Protein AF-A0A139LVE2-F1 (afdb_monomer)

pLDDT: mean 80.38, std 15.92, range [42.72, 96.19]

Radius of gyration: 16.01 Å; Cα cont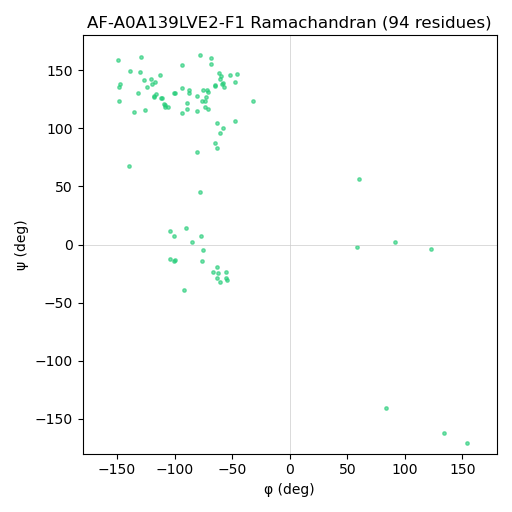acts (8 Å, |Δi|>4): 138; chains: 1; bounding box: 37×33×47 Å

Foldseek 3Di:
DDPDPPAAKWKAAPVGDIDGADPVQWDDDDPVDTDGDDDPPDDWFKIKIKHKAQQDPVNPDGHPDIDIDIDIDTDDDDPPPPDDDDDPPPVPPPDD

Nearest PDB structures (foldseek):
  4fmr-assembly2_C  TM=9.409E-01  e=3.080E-06  Phocaeicola vulgatus ATCC 8482
  4fmr-assembly1_A  TM=9.392E-01  e=5.144E-06  Phocaeicola vulgatus ATCC 8482
  5abd-assembly3_X  TM=3.771E-01  e=4.225E+00  Homo sapiens
  8s0a-assembly1_3  TM=2.263E-01  e=1.431E+00  Homo sapiens

Secondary structure (DSSP, 8-state):
---STT-EEEEEETT--EEEPPGGGEEEEETTEEEEPPPTTPPSEEEEEEEEEEE-TTSS-EEEEEEEEEEEEEESSPPTT----S----------

Mean predicted aligned error: 10.53 Å

InterPro domains:
  IPR027824 Domain of unknown function DUF4469 with IG-like fold [PF14734] (2-68)
  IPR027824 Domain of unknown function DUF4469 with IG-like fold [cd12843] (1-75)

Sequence (96 aa):
MGTDPSVGITLKSSSGKETKVAEDLWVTNDPSKLTFIIPADLADGTYELKVTTQFGSNSKTMLKVPRSVMKTIYIGKAPDGGGLGPDGGLEEDPLG

Solvent-accessible surface area (backbone atoms only — not comparable to full-atom values): 6248 Å² total; per-residue (Å²): 131,59,87,56,87,76,44,46,43,33,40,26,38,81,89,65,54,73,43,73,57,59,73,88,39,52,77,40,86,49,100,90,45,76,40,66,59,81,67,84,91,59,73,68,42,55,29,40,40,34,44,25,40,20,74,33,99,78,77,79,47,74,44,95,63,73,47,73,50,77,46,82,47,62,41,72,80,67,62,95,82,69,71,78,78,81,79,85,70,74,75,72,80,88,69,132

Structure (mmCIF, N/CA/C/O backbone):
data_AF-A0A139LVE2-F1
#
_entry.id   AF-A0A139LVE2-F1
#
loop_
_atom_site.group_PDB
_atom_site.id
_atom_site.type_symbol
_atom_site.label_atom_id
_atom_site.label_alt_id
_atom_site.label_comp_id
_atom_site.label_asym_id
_atom_site.label_entity_id
_atom_site.label_seq_id
_atom_site.pdbx_PDB_ins_code
_atom_site.Cartn_x
_atom_site.Cartn_y
_atom_site.Cartn_z
_atom_site.occupancy
_atom_site.B_iso_or_equiv
_atom_site.auth_seq_id
_atom_site.auth_comp_id
_atom_site.auth_asym_id
_atom_site.auth_atom_id
_atom_site.pdbx_PDB_model_num
ATOM 1 N N . MET A 1 1 ? 10.294 -8.145 -12.000 1.00 59.91 1 MET A N 1
ATOM 2 C CA . MET A 1 1 ? 9.950 -7.629 -10.657 1.00 59.91 1 MET A CA 1
ATOM 3 C C . MET A 1 1 ? 11.223 -7.374 -9.862 1.00 59.91 1 MET A C 1
ATOM 5 O O . MET A 1 1 ? 12.256 -7.929 -10.220 1.00 59.91 1 MET A O 1
ATOM 9 N N . GLY A 1 2 ? 11.137 -6.522 -8.834 1.00 64.38 2 GLY A N 1
ATOM 10 C CA . GLY A 1 2 ? 12.123 -6.381 -7.750 1.00 64.38 2 GLY A CA 1
ATOM 11 C C . GLY A 1 2 ? 12.592 -7.718 -7.171 1.00 64.38 2 GLY A C 1
ATOM 12 O O . GLY A 1 2 ? 11.773 -8.624 -7.101 1.00 64.38 2 GLY A O 1
ATOM 13 N N . THR A 1 3 ? 13.842 -7.850 -6.722 1.00 77.00 3 THR A N 1
ATOM 14 C CA . THR A 1 3 ? 14.271 -8.990 -5.881 1.00 77.00 3 THR A CA 1
ATOM 15 C C . THR A 1 3 ? 14.334 -8.615 -4.403 1.00 77.00 3 THR A C 1
ATOM 17 O O . THR A 1 3 ? 14.443 -9.495 -3.555 1.00 77.00 3 THR A O 1
ATOM 20 N N . ASP A 1 4 ? 14.292 -7.319 -4.078 1.00 84.06 4 ASP A N 1
ATOM 21 C CA . ASP A 1 4 ? 14.261 -6.852 -2.696 1.00 84.06 4 ASP A CA 1
ATOM 22 C C . ASP A 1 4 ? 12.898 -7.169 -2.049 1.00 84.06 4 ASP A C 1
ATOM 24 O O . ASP A 1 4 ? 11.857 -6.848 -2.633 1.00 84.06 4 ASP A O 1
ATOM 28 N N . PRO A 1 5 ? 12.868 -7.762 -0.841 1.00 82.94 5 PRO A N 1
ATOM 29 C CA . PRO A 1 5 ? 11.627 -8.172 -0.177 1.00 82.94 5 PRO A CA 1
ATOM 30 C C . PRO A 1 5 ? 10.696 -6.997 0.166 1.00 82.94 5 PRO A C 1
ATOM 32 O O . PRO A 1 5 ? 9.491 -7.192 0.368 1.00 82.94 5 PRO A O 1
ATOM 35 N N . SER A 1 6 ? 11.229 -5.774 0.208 1.00 86.38 6 SER A N 1
ATOM 36 C CA . SER A 1 6 ? 10.472 -4.547 0.463 1.00 86.38 6 SER A CA 1
ATOM 37 C C . SER A 1 6 ? 9.671 -4.090 -0.755 1.00 86.38 6 SER A C 1
ATOM 39 O O . SER A 1 6 ? 8.797 -3.238 -0.605 1.00 86.38 6 SER A O 1
ATOM 41 N N . VAL A 1 7 ? 9.947 -4.629 -1.951 1.00 89.75 7 VAL A N 1
ATOM 42 C CA . VAL A 1 7 ? 9.199 -4.309 -3.173 1.00 89.75 7 VAL A CA 1
ATOM 43 C C . VAL A 1 7 ? 7.755 -4.785 -3.049 1.00 89.75 7 VAL A C 1
ATOM 45 O O . VAL A 1 7 ? 7.467 -5.882 -2.557 1.00 89.75 7 VAL A O 1
ATOM 48 N N . GLY A 1 8 ? 6.845 -3.921 -3.491 1.00 92.25 8 GLY A N 1
ATOM 49 C CA . GLY A 1 8 ? 5.410 -4.154 -3.496 1.00 92.25 8 GLY A CA 1
ATOM 50 C C . GLY A 1 8 ? 4.614 -2.973 -2.960 1.00 92.25 8 GLY A C 1
ATOM 51 O O . GLY A 1 8 ? 5.099 -1.843 -2.893 1.00 92.25 8 GLY A O 1
ATOM 52 N N . ILE A 1 9 ? 3.367 -3.261 -2.601 1.00 94.12 9 ILE A N 1
ATOM 53 C CA . ILE A 1 9 ? 2.389 -2.280 -2.141 1.00 94.12 9 ILE A CA 1
ATOM 54 C C . ILE A 1 9 ? 2.113 -2.535 -0.658 1.00 94.12 9 ILE A C 1
ATOM 56 O O . ILE A 1 9 ? 1.761 -3.649 -0.268 1.00 94.12 9 ILE A O 1
ATOM 60 N N . THR A 1 10 ? 2.259 -1.505 0.169 1.00 95.69 10 THR A N 1
ATOM 61 C CA . THR A 1 10 ? 1.977 -1.555 1.606 1.00 95.69 10 THR A CA 1
ATOM 62 C C . THR A 1 10 ? 0.961 -0.482 1.967 1.00 95.69 10 THR A C 1
ATOM 64 O O . THR A 1 10 ? 1.085 0.665 1.551 1.00 95.69 10 THR A O 1
ATOM 67 N N . LEU A 1 11 ? -0.024 -0.850 2.777 1.00 95.12 11 LEU A N 1
ATOM 68 C CA . LEU A 1 11 ? -0.996 0.048 3.382 1.00 95.12 11 LEU A CA 1
ATOM 69 C C . LEU A 1 11 ? -0.694 0.144 4.872 1.00 95.12 11 LEU A C 1
ATOM 71 O O . LEU A 1 11 ? -0.700 -0.869 5.570 1.00 95.12 11 LEU A O 1
ATOM 75 N N . LYS A 1 12 ? -0.419 1.346 5.367 1.00 95.75 12 LYS A N 1
ATOM 76 C CA . LYS A 1 12 ? -0.171 1.595 6.787 1.00 95.75 12 LYS A CA 1
ATOM 77 C C . LYS A 1 12 ? -1.345 2.352 7.388 1.00 95.75 12 LYS A C 1
ATOM 79 O O . LYS A 1 12 ? -1.647 3.451 6.938 1.00 95.75 12 LYS A O 1
ATOM 84 N N . SER A 1 13 ? -2.008 1.783 8.390 1.00 93.25 13 SER A N 1
ATOM 85 C CA . SER A 1 13 ? -3.087 2.477 9.101 1.00 93.25 13 SER A CA 1
ATOM 86 C C . SER A 1 13 ? -2.543 3.653 9.915 1.00 93.25 13 SER A C 1
ATOM 88 O O . SER A 1 13 ? -1.370 3.675 10.295 1.00 93.25 13 SER A O 1
ATOM 90 N N . SER A 1 14 ? -3.411 4.598 10.275 1.00 88.00 14 SER A N 1
ATOM 91 C CA . SER A 1 14 ? -3.079 5.676 11.223 1.00 88.00 14 SER A CA 1
ATOM 92 C C . SER A 1 14 ? -2.567 5.164 12.579 1.00 88.00 14 SER A C 1
ATOM 94 O O . SER A 1 14 ? -1.747 5.820 13.215 1.00 88.00 14 SER A O 1
ATOM 96 N N . SER A 1 15 ? -2.989 3.966 12.998 1.00 88.81 15 SER A N 1
ATOM 97 C CA . SER A 1 15 ? -2.487 3.275 14.196 1.00 88.81 15 SER A CA 1
ATOM 98 C C . SER A 1 15 ? -1.098 2.644 14.025 1.00 88.81 15 SER A C 1
ATOM 100 O O . SE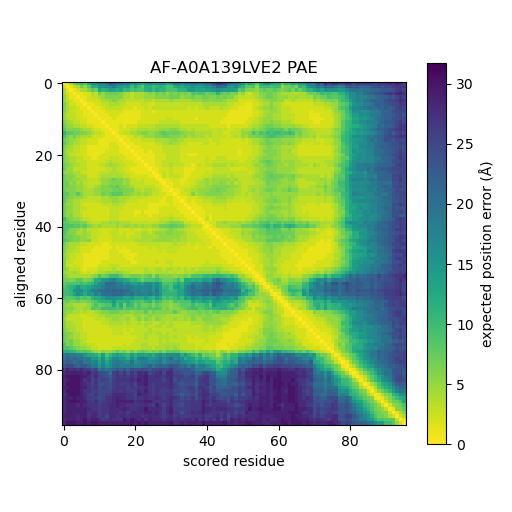R A 1 15 ? -0.544 2.114 14.984 1.00 88.81 15 SER A O 1
ATOM 102 N N . GLY A 1 16 ? -0.523 2.691 12.820 1.00 89.69 16 GLY A N 1
ATOM 103 C CA . GLY A 1 16 ? 0.812 2.186 12.507 1.00 89.69 16 GLY A CA 1
ATOM 104 C C . GLY A 1 16 ? 0.867 0.733 12.032 1.00 89.69 16 GLY A C 1
ATOM 105 O O . GLY A 1 16 ? 1.961 0.248 11.752 1.00 89.69 16 GLY A O 1
ATOM 106 N N . LYS A 1 17 ? -0.274 0.041 11.896 1.00 92.75 17 LYS A N 1
ATOM 107 C CA . LYS A 1 17 ? -0.330 -1.331 11.370 1.00 92.75 17 LYS A CA 1
ATOM 108 C C . LYS A 1 17 ? -0.024 -1.316 9.874 1.00 92.75 17 LYS A C 1
ATOM 110 O O . LYS A 1 17 ? -0.794 -0.764 9.092 1.00 92.75 17 LYS A O 1
ATOM 115 N N . GLU A 1 18 ? 1.068 -1.958 9.473 1.00 94.38 18 GLU A N 1
ATOM 116 C CA . GLU A 1 18 ? 1.399 -2.177 8.064 1.00 94.38 18 GLU A CA 1
ATOM 117 C C . GLU A 1 18 ? 0.751 -3.467 7.545 1.00 94.38 18 GLU A C 1
ATOM 119 O O . GLU A 1 18 ? 0.825 -4.522 8.171 1.00 94.38 18 GLU A O 1
ATOM 124 N N . THR A 1 19 ? 0.123 -3.380 6.377 1.00 94.69 19 THR A N 1
ATOM 125 C CA . THR A 1 19 ? -0.483 -4.500 5.656 1.00 94.69 19 THR A CA 1
ATOM 126 C C . THR A 1 19 ? 0.090 -4.523 4.246 1.00 94.69 19 THR A C 1
ATOM 128 O O . THR A 1 19 ? -0.097 -3.577 3.481 1.00 94.69 19 THR A O 1
ATOM 131 N N . LYS A 1 20 ? 0.820 -5.584 3.892 1.00 94.31 20 LYS A N 1
ATOM 132 C CA . LYS A 1 20 ? 1.318 -5.775 2.524 1.00 94.31 20 LYS A CA 1
ATOM 133 C C . LYS A 1 20 ? 0.188 -6.336 1.662 1.00 94.31 20 LYS A C 1
ATOM 135 O O . LYS A 1 20 ? -0.427 -7.331 2.034 1.00 94.31 20 LYS A O 1
ATOM 140 N N . VAL A 1 21 ? -0.088 -5.699 0.528 1.00 93.88 21 VAL A N 1
ATOM 141 C CA . VAL A 1 21 ? -1.074 -6.191 -0.439 1.00 93.88 21 VAL A CA 1
ATOM 142 C C . VAL A 1 21 ? -0.468 -7.392 -1.159 1.00 93.88 21 VAL A C 1
ATOM 144 O O . VAL A 1 21 ? 0.613 -7.276 -1.743 1.00 93.88 21 VAL A O 1
ATOM 147 N N . ALA A 1 22 ? -1.151 -8.536 -1.100 1.00 92.69 22 ALA A N 1
ATOM 148 C CA . ALA A 1 22 ? -0.725 -9.756 -1.777 1.00 92.69 22 ALA A CA 1
ATOM 149 C C . ALA A 1 22 ? -0.627 -9.543 -3.297 1.00 92.69 22 ALA A C 1
ATOM 151 O O . ALA A 1 22 ? -1.431 -8.813 -3.871 1.00 92.69 22 ALA A O 1
ATOM 152 N N . GLU A 1 23 ? 0.345 -10.189 -3.944 1.00 89.44 23 GLU A N 1
ATOM 153 C CA . GLU A 1 23 ? 0.597 -10.028 -5.387 1.00 89.44 23 GLU A CA 1
ATOM 154 C C . GLU A 1 23 ? -0.583 -10.492 -6.256 1.00 89.44 23 GLU A C 1
ATOM 156 O O . GLU A 1 23 ? -0.814 -9.920 -7.314 1.00 89.44 23 GLU A O 1
ATOM 161 N N . ASP A 1 24 ? -1.379 -11.456 -5.782 1.00 92.75 24 ASP A N 1
ATOM 162 C CA . ASP A 1 24 ? -2.615 -11.911 -6.444 1.00 92.75 24 ASP A CA 1
ATOM 163 C C . ASP A 1 24 ? -3.681 -10.803 -6.557 1.00 92.75 24 ASP A C 1
ATOM 165 O O . ASP A 1 24 ? -4.500 -10.793 -7.470 1.00 92.75 24 ASP A O 1
ATOM 169 N N . LEU A 1 25 ? -3.628 -9.803 -5.672 1.00 92.81 25 LEU A N 1
ATOM 170 C CA . LEU A 1 25 ? -4.532 -8.654 -5.697 1.00 92.81 25 LEU A CA 1
ATOM 171 C C . LEU A 1 25 ? -4.048 -7.541 -6.639 1.00 92.81 25 LEU A C 1
ATOM 173 O O . LEU A 1 25 ? -4.675 -6.482 -6.700 1.00 92.81 25 LEU A O 1
ATOM 177 N N . TRP A 1 26 ? -2.928 -7.719 -7.345 1.00 91.81 26 TRP A N 1
ATOM 178 C CA . TRP A 1 26 ? -2.410 -6.729 -8.288 1.00 91.81 26 TRP A CA 1
ATOM 179 C C . TRP A 1 26 ? -3.009 -6.986 -9.670 1.00 91.81 26 TRP A C 1
ATOM 181 O O . TRP A 1 26 ? -2.765 -8.012 -10.294 1.00 91.81 26 TRP A O 1
ATOM 191 N N . VAL A 1 27 ? -3.782 -6.026 -10.169 1.00 91.94 27 VAL A N 1
ATOM 192 C CA . VAL A 1 27 ? -4.511 -6.146 -11.440 1.00 91.94 27 VAL A CA 1
ATOM 193 C C . VAL A 1 27 ? -3.686 -5.600 -12.605 1.00 91.94 27 VAL A C 1
ATOM 195 O O . VAL A 1 27 ? -3.695 -6.147 -13.704 1.00 91.94 27 VAL A O 1
ATOM 198 N N . THR A 1 28 ? -2.973 -4.494 -12.396 1.00 88.94 28 THR A N 1
ATOM 199 C CA . THR A 1 28 ? -2.174 -3.835 -13.440 1.00 88.94 28 THR A CA 1
ATOM 200 C C . THR A 1 28 ? -0.955 -3.183 -12.808 1.00 88.94 28 THR A C 1
ATOM 202 O O . THR A 1 28 ? -1.096 -2.539 -11.771 1.00 88.94 28 THR A O 1
ATOM 205 N N . ASN A 1 29 ? 0.225 -3.340 -13.413 1.00 85.25 29 ASN A N 1
ATOM 206 C CA . ASN A 1 29 ? 1.492 -2.779 -12.932 1.00 85.25 29 ASN A CA 1
ATOM 207 C C . ASN A 1 29 ? 2.324 -2.244 -14.107 1.00 85.25 29 ASN A C 1
ATOM 209 O O . ASN A 1 29 ? 3.367 -2.796 -14.463 1.00 85.25 29 ASN A O 1
ATOM 213 N N . ASP A 1 30 ? 1.820 -1.180 -14.720 1.00 84.25 30 ASP A N 1
ATOM 214 C CA . ASP A 1 30 ? 2.505 -0.421 -15.757 1.00 84.25 30 ASP A CA 1
ATOM 215 C C . ASP A 1 30 ? 3.261 0.767 -15.140 1.00 84.25 30 ASP A C 1
ATOM 217 O O . ASP A 1 30 ? 2.845 1.299 -14.107 1.00 84.25 30 ASP A O 1
ATOM 221 N N . PRO A 1 31 ? 4.332 1.270 -15.783 1.00 80.81 31 PRO A N 1
ATOM 222 C CA . PRO A 1 31 ? 5.091 2.419 -15.280 1.00 80.81 31 PRO A CA 1
ATOM 223 C C . PRO A 1 31 ? 4.239 3.666 -14.999 1.00 80.81 31 PRO A C 1
ATOM 225 O O . PRO A 1 31 ? 4.574 4.452 -14.116 1.00 80.81 31 PRO A O 1
ATOM 228 N N . SER A 1 32 ? 3.151 3.851 -15.752 1.00 83.75 32 SER A N 1
ATOM 229 C CA . SER A 1 32 ? 2.219 4.977 -15.623 1.00 83.75 32 SER A CA 1
ATOM 230 C C . SER A 1 32 ? 0.947 4.647 -14.841 1.00 83.75 32 SER A C 1
ATOM 232 O O . SER A 1 32 ? 0.216 5.566 -14.473 1.00 83.75 32 SER A O 1
ATOM 234 N N . LYS A 1 33 ? 0.648 3.365 -14.593 1.00 84.50 33 LYS A N 1
ATOM 235 C CA . LYS A 1 33 ? -0.626 2.939 -14.007 1.00 84.50 33 LYS A CA 1
ATOM 236 C C . LYS A 1 33 ? -0.465 1.690 -13.150 1.00 84.50 33 LYS A C 1
ATOM 238 O O . LYS A 1 33 ? -0.087 0.626 -13.627 1.00 84.50 33 LYS A O 1
ATOM 243 N N . LEU A 1 34 ? -0.870 1.81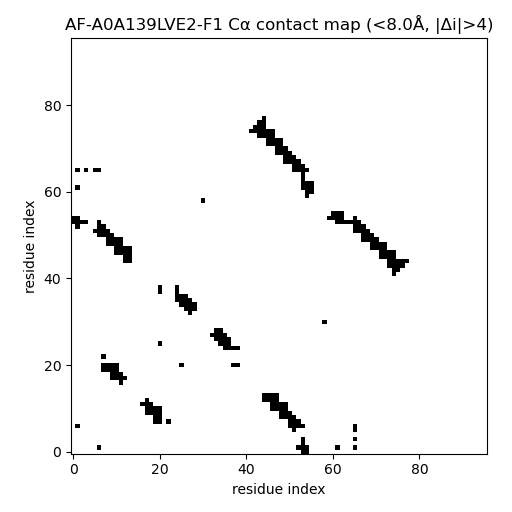3 -11.891 1.00 88.31 34 LEU A N 1
ATOM 244 C CA . LEU A 1 34 ? -0.965 0.710 -10.942 1.00 88.31 34 LEU A CA 1
ATOM 245 C C . LEU A 1 34 ? -2.431 0.528 -10.543 1.00 88.31 34 LEU A C 1
ATOM 247 O O . LEU A 1 34 ? -3.105 1.492 -10.182 1.00 88.31 34 LEU A O 1
ATOM 251 N N . THR A 1 35 ? -2.944 -0.695 -10.612 1.00 92.19 35 THR A N 1
ATOM 252 C CA . THR A 1 35 ? -4.298 -1.046 -10.164 1.00 92.19 35 THR A CA 1
ATOM 253 C C . THR A 1 35 ? -4.215 -2.289 -9.294 1.00 92.19 35 THR A C 1
ATOM 255 O O . THR A 1 35 ? -3.579 -3.270 -9.673 1.00 92.19 35 THR A O 1
ATOM 258 N N . PHE A 1 36 ? -4.833 -2.243 -8.118 1.00 93.81 36 PHE A N 1
ATOM 259 C CA . PHE A 1 36 ? -4.821 -3.329 -7.145 1.00 93.81 36 PHE A CA 1
ATOM 260 C C . PHE A 1 36 ? -6.122 -3.340 -6.342 1.00 93.81 36 PHE A C 1
ATOM 262 O O . PHE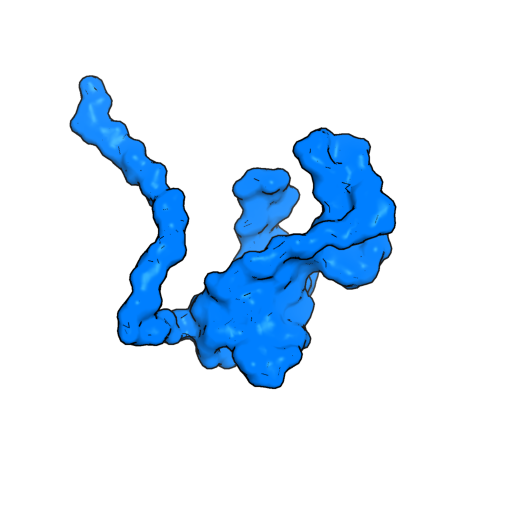 A 1 36 ? -6.826 -2.332 -6.266 1.00 93.81 36 PHE A O 1
ATOM 269 N N . ILE A 1 37 ? -6.429 -4.488 -5.749 1.00 92.62 37 ILE A N 1
ATOM 270 C CA . ILE A 1 37 ? -7.605 -4.703 -4.910 1.00 92.62 37 ILE A CA 1
ATOM 271 C C . ILE A 1 37 ? -7.215 -4.460 -3.450 1.00 92.62 37 ILE A C 1
ATOM 273 O O . ILE A 1 37 ? -6.173 -4.920 -2.978 1.00 92.62 37 ILE A O 1
ATOM 277 N N . ILE A 1 38 ? -8.060 -3.727 -2.726 1.00 91.88 38 ILE A N 1
ATOM 278 C CA . ILE A 1 38 ? -7.891 -3.494 -1.291 1.00 91.88 38 ILE A CA 1
ATOM 279 C C . ILE A 1 38 ? -8.235 -4.787 -0.527 1.00 91.88 38 ILE A C 1
ATOM 281 O O . ILE A 1 38 ? -9.326 -5.322 -0.733 1.00 91.88 38 ILE A O 1
ATOM 285 N N . PRO A 1 39 ? -7.348 -5.298 0.351 1.00 90.81 39 PRO A N 1
ATOM 286 C CA . PRO A 1 39 ? -7.652 -6.457 1.189 1.00 90.81 39 PRO A CA 1
ATOM 287 C C . PRO A 1 39 ? -8.900 -6.233 2.056 1.00 90.81 39 PRO A C 1
ATOM 289 O O . PRO A 1 39 ? -9.032 -5.183 2.684 1.00 90.81 39 PRO A O 1
ATOM 292 N N . ALA A 1 40 ? -9.782 -7.232 2.126 1.00 86.94 40 ALA A N 1
ATOM 293 C CA . ALA A 1 40 ? -11.066 -7.127 2.827 1.00 86.94 40 ALA A CA 1
ATOM 294 C C . ALA A 1 40 ? -10.934 -6.980 4.356 1.00 86.94 40 ALA A C 1
ATOM 296 O O . ALA A 1 40 ? -11.816 -6.419 4.996 1.00 86.94 40 ALA A O 1
ATOM 297 N N . ASP A 1 41 ? -9.823 -7.435 4.944 1.00 87.31 41 ASP A N 1
ATOM 298 C CA . ASP A 1 41 ? -9.549 -7.350 6.387 1.00 87.31 41 ASP A CA 1
ATOM 299 C C . ASP A 1 41 ? -9.106 -5.951 6.865 1.00 87.31 41 ASP A C 1
ATOM 301 O O . ASP A 1 41 ? -8.671 -5.778 8.012 1.00 87.31 41 ASP A O 1
ATOM 305 N N . LEU A 1 42 ? -9.154 -4.943 5.990 1.00 89.38 42 LEU A N 1
ATOM 306 C CA . LEU A 1 42 ? -8.854 -3.561 6.344 1.00 89.38 42 LEU A CA 1
ATOM 307 C C . LEU A 1 42 ? -10.119 -2.845 6.807 1.00 89.38 42 LEU A C 1
ATOM 309 O O . LEU A 1 42 ? -11.092 -2.730 6.071 1.00 89.38 42 LEU A O 1
ATOM 313 N N . ALA A 1 43 ? -10.072 -2.330 8.033 1.00 90.69 43 ALA A N 1
ATOM 314 C CA . ALA A 1 43 ? -11.128 -1.485 8.569 1.00 90.69 43 ALA A CA 1
ATOM 315 C C . ALA A 1 43 ? -11.172 -0.132 7.847 1.00 90.69 43 ALA A C 1
ATOM 317 O O . ALA A 1 43 ? -10.142 0.357 7.368 1.00 90.69 43 ALA A O 1
ATOM 318 N N . ASP A 1 44 ? -12.339 0.503 7.854 1.00 90.19 44 ASP A N 1
ATOM 319 C CA . ASP A 1 44 ? -12.500 1.865 7.355 1.00 90.19 44 ASP A CA 1
ATOM 320 C C . ASP A 1 44 ? -11.578 2.840 8.106 1.00 90.19 44 ASP A C 1
ATOM 322 O O . ASP A 1 44 ? -11.405 2.758 9.326 1.00 90.19 44 ASP A O 1
ATOM 326 N N . GLY A 1 45 ? -10.973 3.778 7.380 1.00 90.12 45 GLY A N 1
ATOM 327 C CA . GLY A 1 45 ? -10.109 4.797 7.960 1.00 90.12 45 GLY A CA 1
ATOM 328 C C . GLY A 1 45 ? -9.060 5.356 7.008 1.00 90.12 45 GLY A C 1
ATOM 329 O O . GLY A 1 45 ? -9.056 5.103 5.803 1.00 90.12 45 GLY A O 1
ATOM 330 N N . THR A 1 46 ? -8.152 6.144 7.579 1.00 92.75 46 THR A N 1
ATOM 331 C CA . THR A 1 46 ? -7.034 6.769 6.868 1.00 92.75 46 THR A CA 1
ATOM 332 C C . THR A 1 46 ? -5.830 5.838 6.830 1.00 92.75 46 THR A C 1
ATOM 334 O O . THR A 1 46 ? -5.382 5.344 7.871 1.00 92.75 46 THR A O 1
ATOM 337 N N . TYR A 1 47 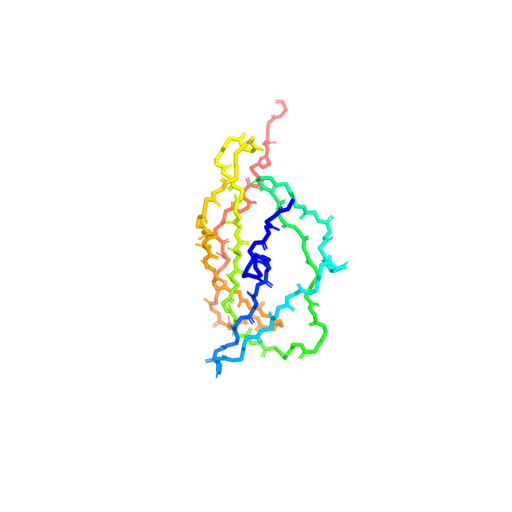? -5.269 5.665 5.637 1.00 94.44 47 TYR A N 1
ATOM 338 C CA . TYR A 1 47 ? -4.089 4.848 5.396 1.00 94.44 47 TYR A CA 1
ATOM 339 C C . TYR A 1 47 ? -3.043 5.616 4.595 1.00 94.44 47 TYR A C 1
ATOM 341 O O . TYR A 1 47 ? -3.360 6.427 3.731 1.00 94.44 47 TYR A O 1
ATOM 349 N N . GLU A 1 48 ? -1.778 5.315 4.846 1.00 96.19 48 GLU A N 1
ATOM 350 C CA . GLU A 1 48 ? -0.673 5.684 3.974 1.00 96.19 48 GLU A CA 1
ATOM 351 C C . GLU A 1 48 ? -0.393 4.518 3.021 1.00 96.19 48 GLU A C 1
ATOM 353 O O . GLU A 1 48 ? 0.014 3.429 3.432 1.00 96.19 48 GLU A O 1
ATOM 358 N N . LEU A 1 49 ? -0.644 4.744 1.735 1.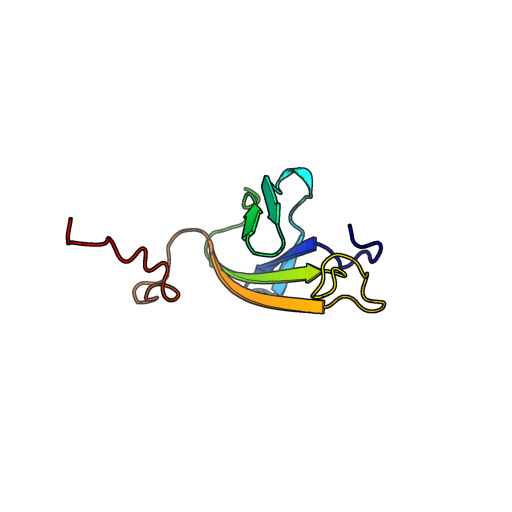00 95.00 49 LEU A N 1
ATOM 359 C CA . LEU A 1 49 ? -0.257 3.861 0.647 1.00 95.00 49 LEU A CA 1
ATOM 360 C C . LEU A 1 49 ? 1.214 4.100 0.318 1.00 95.00 49 LEU A C 1
ATOM 362 O O . LEU A 1 49 ? 1.575 5.165 -0.177 1.00 95.00 49 LEU A O 1
ATOM 366 N N . LYS A 1 50 ? 2.047 3.089 0.545 1.00 95.06 50 LYS A N 1
ATOM 367 C CA . LYS A 1 50 ? 3.461 3.059 0.179 1.00 95.06 50 LYS A CA 1
ATOM 368 C C . LYS A 1 50 ? 3.662 2.087 -0.978 1.00 95.06 50 LYS A C 1
ATOM 370 O O . LYS A 1 50 ? 3.409 0.892 -0.838 1.00 95.06 50 LYS A O 1
ATOM 375 N N . VAL A 1 51 ? 4.139 2.592 -2.109 1.00 92.81 51 VAL A N 1
ATOM 376 C CA . VAL A 1 51 ? 4.533 1.775 -3.263 1.00 92.81 51 VAL A CA 1
ATOM 377 C C . VAL A 1 51 ? 6.049 1.748 -3.331 1.00 92.81 51 VAL A C 1
ATOM 379 O O . VAL A 1 51 ? 6.674 2.792 -3.510 1.00 92.81 51 VAL A O 1
ATOM 382 N N . THR A 1 52 ? 6.630 0.559 -3.207 1.00 91.81 52 THR A N 1
ATOM 383 C CA . THR A 1 52 ? 8.075 0.334 -3.243 1.00 91.81 52 THR A CA 1
ATOM 384 C C . THR A 1 52 ? 8.452 -0.412 -4.516 1.00 91.81 52 THR A C 1
ATOM 386 O O . THR A 1 52 ? 7.942 -1.501 -4.773 1.00 91.81 52 THR A O 1
ATOM 389 N N . THR A 1 53 ? 9.385 0.124 -5.301 1.00 89.44 53 THR A N 1
ATOM 390 C CA . THR A 1 53 ? 9.841 -0.498 -6.550 1.00 89.44 53 THR A CA 1
ATOM 391 C C . THR A 1 53 ? 11.354 -0.405 -6.726 1.00 89.44 53 THR A C 1
ATOM 393 O O . THR A 1 53 ? 12.000 0.549 -6.293 1.00 89.44 53 THR A O 1
ATOM 396 N N . GLN A 1 54 ? 11.931 -1.404 -7.394 1.00 87.81 54 GLN A N 1
ATOM 397 C CA . GLN A 1 54 ? 13.299 -1.351 -7.923 1.00 87.81 54 GLN A CA 1
ATOM 398 C C . GLN A 1 54 ? 13.318 -1.041 -9.421 1.00 87.81 54 GLN A C 1
ATOM 400 O O . GLN A 1 54 ? 14.365 -1.125 -10.052 1.00 87.81 54 GLN A O 1
ATOM 405 N N . PHE A 1 55 ? 12.182 -0.711 -10.025 1.00 82.25 55 PHE A N 1
ATOM 406 C CA . PHE A 1 55 ? 12.135 -0.388 -11.441 1.00 82.25 55 PHE A CA 1
ATOM 407 C C . PHE A 1 55 ? 12.691 1.020 -11.683 1.00 82.25 55 PHE A C 1
ATOM 409 O O . PHE A 1 55 ? 12.253 1.990 -11.065 1.00 82.25 55 PHE A O 1
ATOM 416 N N . GLY A 1 56 ? 13.712 1.127 -12.533 1.00 73.00 56 GLY A N 1
ATOM 417 C CA . GLY A 1 56 ? 14.322 2.402 -12.896 1.00 73.00 56 GLY A CA 1
ATOM 418 C C . GLY A 1 56 ? 13.491 3.180 -13.919 1.00 73.00 56 GLY A C 1
ATOM 419 O O . GLY A 1 56 ? 12.664 2.615 -14.629 1.00 73.00 56 GLY A O 1
ATOM 420 N N . SER A 1 57 ? 13.770 4.481 -14.050 1.00 69.00 57 SER A N 1
ATOM 421 C CA . SER A 1 57 ? 13.012 5.430 -14.886 1.00 69.00 57 SER A CA 1
ATOM 422 C C . SER A 1 57 ? 12.870 5.043 -16.367 1.00 69.00 57 SER A C 1
ATOM 424 O O . SER A 1 57 ? 11.926 5.478 -17.010 1.00 69.00 57 SER A O 1
ATOM 426 N N . ASN A 1 58 ? 13.767 4.212 -16.908 1.00 67.44 58 ASN A N 1
ATOM 427 C CA . ASN A 1 58 ? 13.727 3.765 -18.308 1.00 67.44 58 ASN A CA 1
ATOM 428 C C . ASN A 1 58 ? 13.222 2.328 -18.481 1.00 67.44 58 ASN A C 1
ATOM 430 O O . ASN A 1 58 ? 13.399 1.753 -19.553 1.00 67.44 58 ASN A O 1
ATOM 434 N N . SER A 1 59 ? 12.662 1.711 -17.436 1.00 64.38 59 SER A N 1
ATOM 435 C CA . SER A 1 59 ? 12.087 0.355 -17.459 1.00 64.38 59 SER A CA 1
ATOM 436 C C . SER A 1 59 ? 13.036 -0.792 -17.866 1.00 64.38 59 SER A C 1
ATOM 438 O O . SER A 1 59 ? 12.659 -1.959 -17.857 1.00 64.38 59 SER A O 1
ATOM 440 N N . LYS A 1 60 ? 14.291 -0.477 -18.210 1.00 67.81 60 LYS A N 1
ATOM 441 C CA . LYS A 1 60 ? 15.334 -1.415 -18.656 1.00 67.81 60 LYS A CA 1
ATOM 442 C C . LYS A 1 60 ? 16.381 -1.709 -17.589 1.00 67.81 60 LYS A C 1
ATOM 444 O O . LYS A 1 60 ? 17.192 -2.611 -17.766 1.00 67.81 60 LYS A O 1
ATOM 449 N N . THR A 1 61 ? 16.403 -0.934 -16.507 1.00 75.06 61 THR A N 1
ATOM 450 C CA . THR A 1 61 ? 17.394 -1.067 -15.440 1.00 75.06 61 THR A CA 1
ATOM 451 C C . THR A 1 61 ? 16.717 -1.202 -14.090 1.00 75.06 61 THR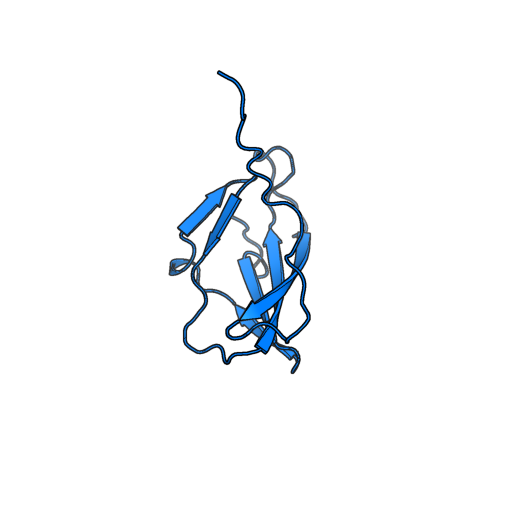 A C 1
ATOM 453 O O . THR A 1 61 ? 15.700 -0.571 -13.804 1.00 75.06 61 THR A O 1
ATOM 456 N N . MET A 1 62 ? 17.308 -2.050 -13.259 1.00 79.00 62 MET A N 1
ATOM 457 C CA . MET A 1 62 ? 16.864 -2.303 -11.902 1.00 79.00 62 MET A CA 1
ATOM 458 C C . MET A 1 62 ? 17.727 -1.496 -10.933 1.00 79.00 62 MET A C 1
ATOM 460 O O . MET A 1 62 ? 18.956 -1.500 -11.023 1.00 79.00 62 MET A O 1
ATOM 464 N N . LEU A 1 63 ? 17.090 -0.771 -10.024 1.00 81.19 63 LEU A N 1
ATOM 465 C CA . LEU A 1 63 ? 17.757 0.011 -8.997 1.00 81.19 63 LEU A CA 1
ATOM 466 C C . LEU A 1 63 ? 18.366 -0.928 -7.951 1.00 81.19 63 LEU A C 1
ATOM 468 O O . LEU A 1 63 ? 17.691 -1.816 -7.432 1.00 81.19 63 LEU A O 1
ATOM 472 N N . LYS A 1 64 ? 19.634 -0.684 -7.593 1.00 81.56 64 LYS A N 1
ATOM 473 C CA . LYS A 1 64 ? 20.321 -1.410 -6.507 1.00 81.56 64 LYS A CA 1
ATOM 474 C C . LYS A 1 64 ? 19.627 -1.229 -5.157 1.00 81.56 64 LYS A C 1
ATOM 476 O O . LYS A 1 64 ? 19.645 -2.138 -4.341 1.00 81.56 64 LYS A O 1
ATOM 481 N N . VAL A 1 65 ? 19.020 -0.062 -4.943 1.00 84.75 65 VAL A N 1
ATOM 482 C CA . VAL A 1 65 ? 18.258 0.273 -3.738 1.00 84.75 65 VAL A CA 1
ATOM 483 C C . VAL A 1 65 ? 16.811 0.551 -4.152 1.00 84.75 65 VAL A C 1
ATOM 485 O O . VAL A 1 65 ? 16.609 1.359 -5.068 1.00 84.75 65 VAL A O 1
ATOM 488 N N . PRO A 1 66 ? 15.811 -0.101 -3.532 1.00 89.00 66 PRO A N 1
ATOM 489 C CA . PRO A 1 66 ? 14.407 0.176 -3.812 1.00 89.00 66 PRO A CA 1
ATOM 490 C C . PRO A 1 66 ? 14.042 1.624 -3.470 1.00 89.00 66 PRO A C 1
ATOM 492 O O . PRO A 1 66 ? 14.562 2.215 -2.525 1.00 89.00 66 PRO A O 1
ATOM 495 N N . ARG A 1 67 ? 13.113 2.197 -4.234 1.00 89.81 67 ARG A N 1
ATOM 496 C CA . ARG A 1 67 ? 12.542 3.524 -3.982 1.00 89.81 67 ARG A CA 1
ATOM 497 C C . ARG A 1 67 ? 11.080 3.398 -3.603 1.00 89.81 67 ARG A C 1
ATOM 499 O O . ARG A 1 67 ? 10.393 2.522 -4.119 1.00 89.81 67 ARG A O 1
ATOM 506 N N . SER A 1 68 ? 10.629 4.284 -2.720 1.00 91.38 68 SER A N 1
ATOM 507 C CA . SER A 1 68 ? 9.251 4.315 -2.231 1.00 91.38 68 SER A CA 1
ATOM 508 C C . SER A 1 68 ? 8.586 5.650 -2.536 1.00 91.38 68 SER A C 1
ATOM 510 O O . SER A 1 68 ? 9.222 6.696 -2.415 1.00 91.38 68 SER A O 1
ATOM 512 N N . VAL A 1 69 ? 7.303 5.607 -2.877 1.00 91.62 69 VAL A N 1
ATOM 513 C CA . VAL A 1 69 ? 6.411 6.772 -2.914 1.00 91.62 69 VAL A CA 1
ATOM 514 C C . VAL A 1 69 ? 5.267 6.519 -1.941 1.00 91.62 69 VAL A C 1
ATOM 516 O O . VAL A 1 69 ? 4.758 5.402 -1.869 1.00 91.62 69 VAL A O 1
ATOM 519 N N . MET A 1 70 ? 4.890 7.549 -1.185 1.00 93.00 70 MET A N 1
ATOM 520 C CA . MET A 1 70 ? 3.841 7.495 -0.168 1.00 93.00 70 MET A CA 1
ATOM 521 C C . MET A 1 70 ? 2.698 8.432 -0.552 1.00 93.00 70 MET A C 1
ATOM 523 O O . MET A 1 70 ? 2.940 9.536 -1.044 1.00 93.00 70 MET A O 1
ATOM 527 N N . LYS A 1 71 ? 1.455 8.003 -0.330 1.00 92.62 71 LYS A N 1
ATOM 528 C CA . LYS A 1 71 ? 0.263 8.830 -0.531 1.00 92.62 71 LYS A CA 1
ATOM 529 C C . LYS A 1 71 ? -0.822 8.458 0.469 1.00 92.62 71 LYS A C 1
ATOM 531 O O . LYS A 1 71 ? -1.066 7.283 0.711 1.00 92.62 71 LYS A O 1
ATOM 536 N N . THR A 1 72 ? -1.499 9.452 1.024 1.00 92.75 72 THR A N 1
ATOM 537 C CA . THR A 1 72 ? -2.637 9.212 1.914 1.00 92.75 72 THR A CA 1
ATOM 538 C C . THR A 1 72 ? -3.863 8.801 1.106 1.00 92.75 72 THR A C 1
ATOM 540 O O . THR A 1 72 ? -4.198 9.448 0.113 1.00 92.75 72 THR A O 1
ATOM 543 N N . ILE A 1 73 ? -4.534 7.741 1.545 1.00 91.62 73 ILE A N 1
ATOM 544 C CA . ILE A 1 73 ? -5.810 7.269 1.012 1.00 91.62 73 ILE A CA 1
ATOM 545 C C . ILE A 1 73 ? -6.808 7.056 2.156 1.00 91.62 73 ILE A C 1
ATOM 547 O O . ILE A 1 73 ? -6.420 6.899 3.316 1.00 91.62 73 ILE A O 1
ATOM 551 N N . TYR A 1 74 ? -8.092 7.010 1.817 1.00 90.69 74 TYR A N 1
ATOM 552 C CA . TYR A 1 74 ? -9.168 6.679 2.747 1.00 90.69 74 TYR A CA 1
ATOM 553 C C . TYR A 1 74 ? -9.857 5.407 2.263 1.00 90.69 74 TYR A C 1
ATOM 555 O O . TYR A 1 74 ? -10.236 5.315 1.096 1.00 90.69 74 TYR A O 1
ATOM 563 N N . ILE A 1 75 ? -9.983 4.426 3.150 1.00 89.50 75 ILE A N 1
ATOM 564 C CA . ILE A 1 75 ? -10.755 3.204 2.922 1.00 89.50 75 ILE A CA 1
ATOM 565 C C . ILE A 1 75 ? -12.091 3.393 3.646 1.00 89.50 75 ILE A C 1
ATOM 567 O O . ILE A 1 75 ? -12.102 3.820 4.799 1.00 89.50 75 ILE A O 1
ATOM 571 N N . GLY A 1 76 ? -13.210 3.137 2.968 1.00 84.62 76 GLY A N 1
ATOM 572 C CA . GLY A 1 76 ? -14.547 3.390 3.511 1.00 84.62 76 GLY A CA 1
ATOM 573 C C . GLY A 1 76 ? -15.006 4.839 3.342 1.00 84.62 76 GLY A C 1
ATOM 574 O O . GLY A 1 76 ? -14.782 5.459 2.299 1.00 84.62 76 GLY A O 1
ATOM 575 N N . LYS A 1 77 ? -15.684 5.392 4.357 1.00 72.75 77 LYS A N 1
ATOM 576 C CA . LYS A 1 77 ? -16.206 6.766 4.303 1.00 72.75 77 LYS A CA 1
ATOM 577 C C . LYS A 1 77 ? -15.069 7.787 4.440 1.00 72.75 77 LYS A C 1
ATOM 579 O O . LYS A 1 77 ? -14.403 7.857 5.471 1.00 72.75 77 LYS A O 1
ATOM 584 N N . ALA A 1 78 ? -14.888 8.611 3.408 1.00 61.22 78 ALA A N 1
ATOM 585 C CA . ALA A 1 78 ? -14.013 9.777 3.474 1.00 61.22 78 ALA A CA 1
ATOM 586 C C . ALA A 1 78 ? -14.503 10.752 4.568 1.00 61.22 78 ALA A C 1
ATOM 588 O O . ALA A 1 78 ? -15.718 10.903 4.736 1.00 61.22 78 ALA A O 1
ATOM 589 N N . PRO A 1 79 ? -13.599 11.414 5.315 1.00 58.16 79 PRO A N 1
ATOM 590 C CA . PRO A 1 79 ? -13.998 12.414 6.300 1.00 58.16 79 PRO A CA 1
ATOM 591 C C . PRO A 1 79 ? -14.791 13.536 5.618 1.00 58.16 79 PRO A C 1
ATOM 593 O O . PRO A 1 79 ? -14.424 13.984 4.529 1.00 58.16 79 PRO A O 1
ATOM 596 N N . ASP A 1 80 ? -15.871 13.987 6.261 1.00 58.03 80 ASP A N 1
ATOM 597 C CA . ASP A 1 80 ? -16.681 15.120 5.809 1.00 58.03 80 ASP A CA 1
ATOM 598 C C . ASP A 1 80 ? -15.770 16.367 5.695 1.00 58.03 80 ASP A C 1
ATOM 600 O O . ASP A 1 80 ? -15.388 16.969 6.697 1.00 58.03 80 ASP A O 1
ATOM 604 N N . GLY A 1 81 ? -15.337 16.695 4.469 1.00 56.34 81 GLY A N 1
ATOM 605 C CA . GLY A 1 81 ? -14.407 17.797 4.166 1.00 56.34 81 GLY A CA 1
ATOM 606 C C . GLY A 1 81 ? -13.118 17.419 3.416 1.00 56.34 81 GLY A C 1
ATOM 607 O O . GLY A 1 81 ? -12.350 18.307 3.049 1.00 56.34 81 GLY A O 1
ATOM 608 N N . GLY A 1 82 ? -12.864 16.134 3.150 1.00 45.31 82 GLY A N 1
ATOM 609 C CA . GLY A 1 82 ? -11.707 15.672 2.375 1.00 45.31 82 GLY A CA 1
ATOM 610 C C . GLY A 1 82 ? -11.920 15.809 0.868 1.00 45.31 82 GLY A C 1
ATOM 611 O O . GLY A 1 82 ? -12.262 14.832 0.207 1.00 45.31 82 GLY A O 1
ATOM 612 N N . GLY A 1 83 ? -11.743 17.025 0.346 1.00 43.78 83 GLY A N 1
ATOM 613 C CA . GLY A 1 83 ? -11.785 17.327 -1.083 1.00 43.78 83 GLY A CA 1
ATOM 614 C C . GLY A 1 83 ? -10.947 16.355 -1.916 1.00 43.78 83 GLY A C 1
ATOM 615 O O . GLY A 1 83 ? -9.860 15.936 -1.516 1.00 43.78 83 GLY A O 1
ATOM 616 N N . LEU A 1 84 ? -11.517 16.004 -3.067 1.00 53.00 84 LEU A N 1
ATOM 617 C CA . LEU A 1 84 ? -10.956 15.193 -4.139 1.00 53.00 84 LEU A CA 1
ATOM 618 C C . LEU A 1 84 ? -9.435 15.379 -4.257 1.00 53.00 84 LEU A C 1
ATOM 620 O O . LEU A 1 84 ? -8.941 16.492 -4.442 1.00 53.00 84 LEU A O 1
ATOM 624 N N . GLY A 1 85 ? -8.694 14.270 -4.172 1.00 44.47 85 GLY A N 1
ATOM 625 C CA . GLY A 1 85 ? -7.319 14.237 -4.663 1.00 44.47 85 GLY A CA 1
ATOM 626 C C . GLY A 1 85 ? -7.283 14.744 -6.113 1.00 44.47 85 GLY A C 1
ATOM 627 O O . GLY A 1 85 ? -8.249 14.539 -6.848 1.00 44.47 85 GLY A O 1
ATOM 628 N N . PRO A 1 86 ? -6.207 15.438 -6.506 1.00 53.88 86 PRO A N 1
ATOM 629 C CA . PRO A 1 86 ? -6.219 16.334 -7.648 1.00 53.88 86 PRO A CA 1
ATOM 630 C C . PRO A 1 86 ? -6.463 15.570 -8.949 1.00 53.88 86 PRO A C 1
ATOM 632 O O . PRO A 1 86 ? -5.837 14.538 -9.194 1.00 53.88 86 PRO A O 1
ATOM 635 N N . ASP A 1 87 ? -7.334 16.147 -9.773 1.00 52.12 87 ASP A N 1
ATOM 636 C CA . AS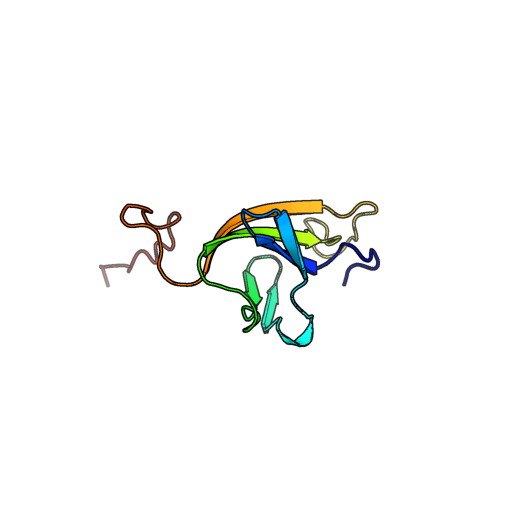P A 1 87 ? -7.132 16.225 -11.216 1.00 52.12 87 ASP A CA 1
ATOM 637 C C . ASP A 1 87 ? -7.001 14.891 -11.968 1.00 52.12 87 ASP A C 1
ATOM 639 O O . ASP A 1 87 ? -6.075 14.646 -12.736 1.00 52.12 87 ASP A O 1
ATOM 643 N N . GLY A 1 88 ? -8.018 14.041 -11.826 1.00 46.12 88 GLY A N 1
ATOM 644 C CA . GLY A 1 88 ? -8.414 13.131 -12.904 1.00 46.12 88 GLY A CA 1
ATOM 645 C C . GLY A 1 88 ? -9.230 13.869 -13.967 1.00 46.12 88 GLY A C 1
ATOM 646 O O . GLY A 1 88 ? -10.298 13.383 -14.333 1.00 46.12 88 GLY A O 1
ATOM 647 N N . GLY A 1 89 ? -8.776 15.060 -14.379 1.00 42.72 89 GLY A N 1
ATOM 648 C CA . GLY A 1 89 ? -9.378 15.875 -15.426 1.00 42.72 89 GLY A CA 1
ATOM 649 C C . GLY A 1 89 ? -9.307 15.138 -16.754 1.00 42.72 89 GLY A C 1
ATOM 650 O O . GLY A 1 89 ? -8.397 15.340 -17.552 1.00 42.72 89 GLY A O 1
ATOM 651 N N . LEU A 1 90 ? -10.275 14.253 -16.978 1.00 52.44 90 LEU A N 1
ATOM 652 C CA . LEU A 1 90 ? -10.771 13.995 -18.314 1.00 52.44 90 LEU A CA 1
ATOM 653 C C . LEU A 1 90 ? -11.419 15.315 -18.725 1.00 52.44 90 LEU A C 1
ATOM 655 O O . LEU A 1 90 ? -12.577 15.573 -18.408 1.00 52.44 90 LEU A O 1
ATOM 659 N N . GLU A 1 91 ? -10.609 16.208 -19.285 1.00 54.50 91 GLU A N 1
ATOM 660 C CA . GLU A 1 91 ? -11.101 17.364 -20.012 1.00 54.50 91 GLU A CA 1
ATOM 661 C C . GLU A 1 91 ? -11.919 16.768 -21.160 1.00 54.50 91 GLU A C 1
ATOM 663 O O . GLU A 1 91 ? -11.376 16.244 -22.128 1.00 54.50 91 GLU A O 1
ATOM 668 N N . GLU A 1 92 ? -13.232 16.661 -20.956 1.00 54.75 92 GLU A N 1
ATOM 669 C CA . GLU A 1 92 ? -14.160 16.286 -22.010 1.00 54.75 92 GLU A CA 1
ATOM 670 C C . GLU A 1 92 ? -14.059 17.396 -23.052 1.00 54.75 92 GLU A C 1
ATOM 672 O O . GLU A 1 92 ? -14.537 18.498 -22.794 1.00 54.75 92 GLU A O 1
ATOM 677 N N . ASP A 1 93 ? -13.388 17.128 -24.178 1.00 58.12 93 ASP A N 1
ATOM 678 C CA . ASP A 1 93 ? -13.366 17.996 -25.356 1.00 58.12 93 ASP A CA 1
ATOM 679 C C . ASP A 1 93 ? -14.809 18.421 -25.687 1.00 58.12 93 ASP A C 1
ATOM 681 O O . ASP A 1 93 ? -15.583 17.605 -26.201 1.00 58.12 93 ASP A O 1
ATOM 685 N N . PRO A 1 94 ? -15.229 19.675 -25.423 1.00 56.41 94 PRO A N 1
ATOM 686 C CA . PRO A 1 94 ? -16.615 20.059 -25.636 1.00 56.41 94 PRO A CA 1
ATOM 687 C C . PRO A 1 94 ? -16.861 20.594 -27.049 1.00 56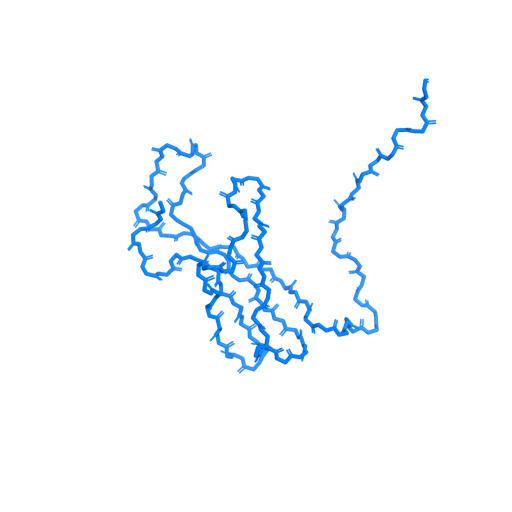.41 94 PRO A C 1
ATOM 689 O O . PRO A 1 94 ? -17.897 21.211 -27.284 1.00 56.41 94 PRO A O 1
ATOM 692 N N . LEU A 1 95 ? -15.944 20.394 -28.000 1.00 58.50 95 LEU A N 1
ATOM 693 C CA . LEU A 1 95 ? -16.103 20.886 -29.366 1.00 58.50 95 LEU A CA 1
ATOM 694 C C . LEU A 1 95 ? -15.713 19.804 -30.375 1.00 58.50 95 LEU A C 1
ATOM 696 O O . LEU A 1 95 ? -14.554 19.402 -30.456 1.00 58.50 95 LEU A O 1
ATOM 700 N N . GLY A 1 96 ? -16.718 19.345 -31.124 1.00 46.47 96 GLY A N 1
ATOM 701 C CA . GLY A 1 96 ? -16.516 18.636 -32.385 1.00 46.47 96 GLY A CA 1
ATOM 702 C C . GLY A 1 96 ? -16.007 19.530 -33.508 1.00 46.47 96 GLY A C 1
ATOM 703 O O . GLY A 1 96 ? -15.834 20.753 -33.292 1.00 46.47 96 GLY A O 1
#

Organism: NCBI:txid329854